Protein AF-A0A358M8P2-F1 (afdb_monomer_lite)

Secondary structure (DSSP, 8-state):
-HHHHHHHHHHTHHHHHHHHHHHHHHHHHHHH-HHHHHHHHHHHHHHHHHHHHHHHSHHHHHHHHHHHS------

Foldseek 3Di:
DVVVVVVVCVVCVCVVVVVVVVVVLVVCCVVVNDVVSVVVVVVVVVCVVVVVVVVVPVVVVVVVCCVVDPDDDDD

Sequence (75 aa):
MLRRIYKFYRQHFYAINGALIGLIIGFSFVKLGILQTLFIALCVIAGFLLGKQLQKDKMFLKNLLDKILPPGSYR

pLDDT: mean 79.84, std 10.62, range [46.0, 93.31]

Radius of gyration: 19.7 Å; chains: 1; bounding box: 37×44×43 Å

Structure (mmCIF, N/CA/C/O backbone):
data_AF-A0A358M8P2-F1
#
_entry.id   AF-A0A358M8P2-F1
#
loop_
_atom_site.group_PDB
_atom_site.id
_atom_site.type_symbol
_atom_site.label_atom_id
_atom_site.label_alt_id
_atom_site.label_comp_id
_atom_site.label_asym_id
_atom_site.label_entity_id
_atom_site.label_seq_id
_atom_site.pdbx_PDB_ins_code
_atom_site.Cartn_x
_atom_site.Cartn_y
_atom_site.Cartn_z
_atom_site.occupancy
_atom_site.B_iso_or_equiv
_atom_site.auth_seq_id
_atom_site.auth_comp_id
_atom_site.auth_asym_id
_atom_site.auth_atom_id
_atom_site.pdbx_PDB_model_num
ATOM 1 N N . MET A 1 1 ? -9.356 22.974 -20.933 1.00 69.69 1 MET A N 1
ATOM 2 C CA . MET A 1 1 ? -9.947 22.416 -19.693 1.00 69.69 1 MET A CA 1
ATOM 3 C C . MET A 1 1 ? -9.117 21.266 -19.107 1.00 69.69 1 MET A C 1
ATOM 5 O O . MET A 1 1 ? -8.659 21.399 -17.979 1.00 69.69 1 MET A O 1
ATOM 9 N N . LEU A 1 2 ? -8.804 20.208 -19.875 1.00 75.06 2 LEU A N 1
ATOM 10 C CA . LEU A 1 2 ? -8.036 19.035 -19.401 1.00 75.06 2 LEU A CA 1
ATOM 11 C C . LEU A 1 2 ? -6.681 19.348 -18.734 1.00 75.06 2 LEU A C 1
ATOM 13 O O . LEU A 1 2 ? -6.346 18.745 -17.719 1.00 75.06 2 LEU A O 1
ATOM 17 N N . ARG A 1 3 ? -5.907 20.316 -19.248 1.00 81.06 3 ARG A N 1
ATOM 18 C CA . ARG A 1 3 ? -4.586 20.650 -18.673 1.00 81.06 3 ARG A CA 1
ATOM 19 C C . ARG A 1 3 ? -4.658 21.147 -17.226 1.00 81.06 3 ARG A C 1
ATOM 21 O O . ARG A 1 3 ? -3.716 20.923 -16.476 1.00 81.06 3 ARG A O 1
ATOM 28 N N . ARG A 1 4 ? -5.754 21.804 -16.824 1.00 80.38 4 ARG A N 1
ATOM 29 C CA . ARG A 1 4 ? -5.948 22.267 -15.438 1.00 80.38 4 ARG A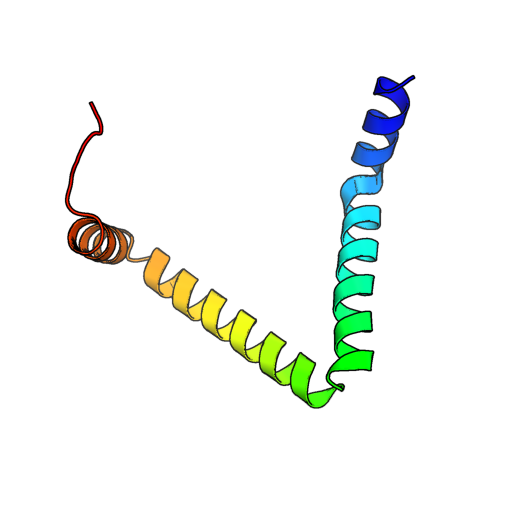 CA 1
ATOM 30 C C . ARG A 1 4 ? -6.201 21.095 -14.493 1.00 80.38 4 ARG A C 1
ATOM 32 O O . ARG A 1 4 ? -5.578 21.029 -13.442 1.00 80.38 4 ARG A O 1
ATOM 39 N N . ILE A 1 5 ? -7.042 20.156 -14.919 1.00 80.62 5 ILE A N 1
ATOM 40 C CA . ILE A 1 5 ? -7.375 18.945 -14.159 1.00 80.62 5 ILE A CA 1
ATOM 41 C C . ILE A 1 5 ? -6.119 18.086 -13.966 1.00 80.62 5 ILE A C 1
ATOM 43 O O . ILE A 1 5 ? -5.823 17.666 -12.853 1.00 80.62 5 ILE A O 1
ATOM 47 N N . TYR A 1 6 ? -5.317 17.917 -15.021 1.00 84.69 6 TYR A N 1
ATOM 48 C CA . TYR A 1 6 ? -4.050 17.188 -14.938 1.00 84.69 6 TYR A CA 1
ATOM 49 C C . TYR A 1 6 ? -3.052 17.840 -13.968 1.00 84.69 6 TYR A C 1
ATOM 51 O O . TYR A 1 6 ? -2.416 17.152 -13.171 1.00 84.69 6 TYR A O 1
ATOM 59 N N . LYS A 1 7 ? -2.928 19.175 -13.995 1.00 83.06 7 LYS A N 1
ATOM 60 C CA . LYS A 1 7 ? -2.019 19.904 -13.097 1.00 83.06 7 LYS A CA 1
ATOM 61 C C . LYS A 1 7 ? -2.439 19.755 -11.632 1.00 83.06 7 LYS A C 1
ATOM 63 O O . LYS A 1 7 ? -1.587 19.505 -10.787 1.00 83.06 7 LYS A O 1
ATOM 68 N N . PHE A 1 8 ? -3.741 19.839 -11.367 1.00 81.75 8 PHE A N 1
ATOM 69 C CA . PHE A 1 8 ? -4.318 19.656 -10.037 1.00 81.75 8 PHE A CA 1
ATOM 70 C C . PHE A 1 8 ? -4.110 18.227 -9.513 1.00 81.75 8 PHE A C 1
ATOM 72 O O . PHE A 1 8 ? -3.640 18.034 -8.393 1.00 81.75 8 PHE A O 1
ATOM 79 N N . TYR A 1 9 ? -4.357 17.221 -10.357 1.00 82.50 9 TYR A N 1
ATOM 80 C CA . TYR A 1 9 ? -4.116 15.820 -10.012 1.00 82.50 9 TYR A CA 1
ATOM 81 C C . TYR A 1 9 ? -2.639 15.549 -9.702 1.00 82.50 9 TYR A C 1
ATOM 83 O O . TYR A 1 9 ? -2.326 14.885 -8.721 1.00 82.50 9 TYR A O 1
ATOM 91 N N . ARG A 1 10 ? -1.710 16.109 -10.487 1.00 81.81 10 ARG A N 1
ATOM 92 C CA . ARG A 1 10 ? -0.266 15.940 -10.261 1.00 81.81 10 ARG A CA 1
ATOM 93 C C . ARG A 1 10 ? 0.207 16.590 -8.959 1.00 81.81 10 ARG A C 1
ATOM 95 O O . ARG A 1 10 ? 1.135 16.088 -8.335 1.00 81.81 10 ARG A O 1
ATOM 102 N N . GLN A 1 11 ? -0.441 17.677 -8.543 1.00 89.25 11 GLN A N 1
ATOM 103 C CA . GLN A 1 11 ? -0.130 18.393 -7.305 1.00 89.25 11 GLN A CA 1
ATOM 104 C C . GLN A 1 11 ? -0.596 17.629 -6.052 1.00 89.25 11 GLN A C 1
ATOM 106 O O . GLN A 1 11 ? 0.050 17.713 -5.013 1.00 89.25 11 GLN A O 1
ATOM 111 N N . HIS A 1 12 ? -1.652 16.817 -6.172 1.00 87.38 12 HIS A N 1
ATOM 112 C CA . HIS A 1 12 ? -2.196 15.984 -5.090 1.00 87.38 12 HIS A CA 1
ATOM 113 C C . HIS A 1 12 ? -2.090 14.479 -5.363 1.00 87.38 12 HIS A C 1
ATOM 115 O O . HIS A 1 12 ? -2.831 13.682 -4.788 1.00 87.38 12 HIS A O 1
ATOM 121 N N . PHE A 1 13 ? -1.152 14.074 -6.221 1.00 84.38 13 PHE A N 1
ATOM 122 C CA . PHE A 1 13 ? -1.045 12.704 -6.721 1.00 84.38 13 PHE A CA 1
ATOM 123 C C . PHE A 1 13 ? -0.993 11.677 -5.584 1.00 84.38 13 PHE A C 1
ATOM 125 O O . PHE A 1 13 ? -1.732 10.696 -5.595 1.00 84.38 13 PHE A O 1
ATOM 132 N N . TYR A 1 14 ? -0.170 11.931 -4.567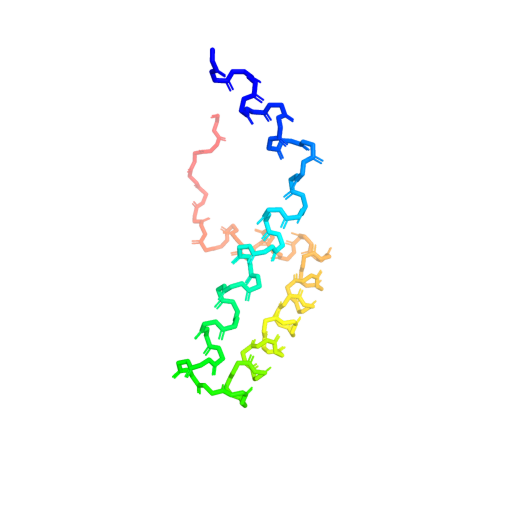 1.00 85.94 14 TYR A N 1
ATOM 133 C CA . TYR A 1 14 ? -0.010 11.025 -3.430 1.00 85.94 14 TYR A CA 1
ATOM 134 C C . TYR A 1 14 ? -1.272 10.925 -2.569 1.00 85.94 14 TYR A C 1
ATOM 136 O O . TYR A 1 14 ? -1.631 9.832 -2.146 1.00 85.94 14 TYR A O 1
ATOM 144 N N . ALA A 1 15 ? -1.976 12.040 -2.356 1.00 88.12 15 ALA A N 1
ATOM 145 C CA . ALA A 1 15 ? -3.194 12.066 -1.551 1.00 88.12 15 ALA A CA 1
ATOM 146 C C . ALA A 1 15 ? -4.343 11.321 -2.246 1.00 88.12 15 ALA A C 1
ATOM 148 O O . ALA A 1 15 ? -5.024 10.513 -1.621 1.00 88.12 15 ALA A O 1
ATOM 149 N N . ILE A 1 16 ? -4.522 11.543 -3.552 1.00 90.81 16 ILE A N 1
ATOM 150 C CA . ILE A 1 16 ? -5.606 10.922 -4.322 1.00 90.81 16 ILE A CA 1
ATOM 151 C C . ILE A 1 16 ? -5.369 9.416 -4.468 1.00 90.81 16 ILE A C 1
ATOM 153 O O . ILE A 1 16 ? -6.274 8.624 -4.217 1.00 90.81 16 ILE A O 1
ATOM 157 N N . ASN A 1 17 ? -4.146 9.007 -4.819 1.00 90.75 17 ASN A N 1
ATOM 158 C CA . ASN A 1 17 ? -3.821 7.584 -4.918 1.00 90.75 17 ASN A CA 1
ATOM 159 C C . ASN A 1 17 ? -3.837 6.906 -3.544 1.00 90.75 17 ASN A C 1
ATOM 161 O O . ASN A 1 17 ? -4.343 5.795 -3.429 1.00 90.75 17 ASN A O 1
ATOM 165 N N . GLY A 1 18 ? -3.361 7.579 -2.493 1.00 89.56 18 GLY A N 1
ATOM 166 C CA . GLY A 1 18 ? -3.420 7.069 -1.124 1.00 89.56 18 GLY A CA 1
ATOM 167 C C . GLY A 1 18 ? -4.854 6.832 -0.649 1.00 89.56 18 GLY A C 1
ATOM 168 O O . GLY A 1 18 ? -5.152 5.760 -0.129 1.00 89.56 18 GLY A O 1
ATOM 169 N N . ALA A 1 19 ? -5.762 7.781 -0.897 1.00 92.69 19 ALA A N 1
ATOM 170 C CA . ALA A 1 19 ? -7.179 7.632 -0.570 1.00 92.69 19 ALA A CA 1
ATOM 171 C C . ALA A 1 19 ? -7.837 6.490 -1.360 1.00 92.69 19 ALA A C 1
ATOM 173 O O . ALA A 1 19 ? -8.584 5.698 -0.788 1.00 92.69 19 ALA A O 1
ATOM 174 N N . LEU A 1 20 ? -7.522 6.363 -2.653 1.00 93.31 20 LEU A N 1
ATOM 175 C CA . LEU A 1 20 ? -8.053 5.295 -3.500 1.00 93.31 20 LEU A CA 1
ATOM 176 C C . LEU A 1 20 ? -7.584 3.910 -3.027 1.00 93.31 20 LEU A C 1
ATOM 178 O O . LEU A 1 20 ? -8.390 2.992 -2.893 1.00 93.31 20 LEU A O 1
ATOM 182 N N . ILE A 1 21 ? -6.292 3.771 -2.721 1.00 91.88 21 ILE A N 1
ATOM 183 C CA . ILE A 1 21 ? -5.708 2.530 -2.199 1.00 91.88 21 ILE A CA 1
ATOM 184 C C . ILE A 1 21 ? -6.303 2.200 -0.826 1.00 91.88 21 ILE A C 1
ATOM 186 O O . ILE A 1 21 ? -6.719 1.066 -0.594 1.00 91.88 21 ILE A O 1
ATOM 190 N N . GLY A 1 22 ? -6.397 3.187 0.068 1.00 88.00 22 GLY A N 1
ATOM 191 C CA . GLY A 1 22 ? -6.994 3.018 1.391 1.00 88.00 22 GLY A CA 1
ATOM 192 C C . GLY A 1 22 ? -8.452 2.567 1.321 1.00 88.00 22 GLY A C 1
ATOM 193 O O . GLY A 1 22 ? -8.854 1.690 2.082 1.00 88.00 22 GLY A O 1
ATOM 194 N N . LEU A 1 23 ? -9.221 3.091 0.364 1.00 91.00 23 LEU A N 1
ATOM 195 C CA . LEU A 1 23 ? -10.606 2.687 0.136 1.00 91.00 23 LEU A CA 1
ATOM 196 C C . LEU A 1 23 ? -10.706 1.228 -0.324 1.00 91.00 23 LEU A C 1
ATOM 198 O O . LEU A 1 23 ? -11.531 0.485 0.199 1.00 91.00 23 LEU A O 1
ATOM 202 N N . ILE A 1 24 ? -9.843 0.788 -1.242 1.00 89.88 24 ILE A N 1
ATOM 203 C CA . ILE A 1 24 ? -9.808 -0.607 -1.716 1.00 89.88 24 ILE A CA 1
ATOM 204 C C . ILE A 1 24 ? -9.431 -1.565 -0.576 1.00 89.88 24 ILE A C 1
ATOM 206 O O . ILE A 1 24 ? -10.062 -2.612 -0.402 1.00 89.88 24 ILE A O 1
ATOM 210 N N . ILE A 1 25 ? -8.427 -1.201 0.226 1.00 85.44 25 ILE A N 1
ATOM 211 C CA . ILE A 1 25 ? -7.994 -2.002 1.375 1.00 85.44 25 ILE A CA 1
ATOM 212 C C . ILE A 1 25 ? -9.111 -2.054 2.420 1.00 85.44 25 ILE A C 1
ATOM 214 O O . ILE A 1 25 ? -9.517 -3.142 2.816 1.00 85.44 25 ILE A O 1
ATOM 218 N N . GLY A 1 26 ? -9.671 -0.910 2.818 1.00 85.00 26 GLY A N 1
ATOM 219 C CA . GLY A 1 26 ? -10.767 -0.844 3.786 1.00 85.00 26 GLY A CA 1
ATOM 220 C C . GLY A 1 26 ? -12.005 -1.619 3.333 1.00 85.00 26 GLY A C 1
ATOM 221 O O . GLY A 1 26 ? -12.589 -2.370 4.110 1.00 85.00 26 GLY A O 1
ATOM 222 N N . PHE A 1 27 ? -12.361 -1.526 2.051 1.00 89.50 27 PHE A N 1
ATOM 223 C CA . PHE A 1 27 ? -13.451 -2.312 1.478 1.00 89.50 27 PHE A CA 1
ATOM 224 C C . PHE A 1 27 ? -13.172 -3.819 1.541 1.00 89.50 27 PHE A C 1
ATOM 226 O O . PHE A 1 27 ? -14.058 -4.608 1.875 1.00 89.50 27 PHE A O 1
ATOM 233 N N . SER A 1 28 ? -11.924 -4.222 1.294 1.00 82.50 28 SER A N 1
ATOM 234 C CA . SER A 1 28 ? -11.495 -5.616 1.446 1.00 82.50 28 SER A CA 1
ATOM 235 C C . SER A 1 28 ? -11.608 -6.084 2.899 1.00 82.50 28 SER A C 1
ATOM 237 O O . SER A 1 28 ? -12.065 -7.196 3.136 1.00 82.50 28 SER A O 1
ATOM 239 N N . PHE A 1 29 ? -11.277 -5.230 3.874 1.00 83.75 29 PHE A N 1
ATOM 240 C CA . PHE A 1 29 ? -11.437 -5.524 5.304 1.00 83.75 29 PHE A CA 1
ATOM 241 C C . PHE A 1 29 ? -12.903 -5.766 5.687 1.00 83.75 29 PHE A C 1
ATOM 243 O O . PHE A 1 29 ? -13.182 -6.669 6.471 1.00 83.75 29 PHE A O 1
ATOM 250 N N . VAL A 1 30 ? -13.841 -5.002 5.118 1.00 82.88 30 VAL A N 1
ATOM 251 C CA . VAL A 1 30 ? -15.284 -5.178 5.364 1.00 82.88 30 VAL A CA 1
ATOM 252 C C . VAL A 1 30 ? -15.815 -6.468 4.729 1.00 82.88 30 VAL A C 1
ATOM 254 O O . VAL A 1 30 ? -16.644 -7.146 5.328 1.00 82.88 30 VAL A O 1
ATOM 257 N N . LYS A 1 31 ? -15.346 -6.824 3.526 1.00 85.69 31 LYS A N 1
ATOM 258 C CA . LYS A 1 31 ? -15.802 -8.017 2.789 1.00 85.69 31 LYS A CA 1
ATOM 259 C C . LYS A 1 31 ? -15.203 -9.331 3.302 1.00 85.69 31 LYS A C 1
ATOM 261 O O . LYS A 1 31 ? -15.926 -10.314 3.404 1.00 85.69 31 LYS A O 1
ATOM 266 N N . LEU A 1 32 ? -13.894 -9.357 3.553 1.00 79.06 32 LEU A N 1
ATOM 267 C CA . LEU A 1 32 ? -13.125 -10.559 3.912 1.00 79.06 32 LEU A CA 1
ATOM 268 C C . LEU A 1 32 ? -12.949 -10.700 5.437 1.00 79.06 32 LEU A C 1
ATOM 270 O O . LEU A 1 32 ? -12.749 -11.791 5.961 1.00 79.06 32 LEU A O 1
ATOM 274 N N . GLY A 1 33 ? -13.054 -9.597 6.179 1.00 80.69 33 GLY A N 1
ATOM 275 C CA . GLY A 1 33 ? -12.761 -9.546 7.608 1.00 80.69 33 GLY A CA 1
ATOM 276 C C . GLY A 1 33 ? -11.290 -9.227 7.904 1.00 80.69 33 GLY A C 1
ATOM 277 O O . GLY A 1 33 ? -10.389 -9.508 7.114 1.00 80.69 33 GLY A O 1
ATOM 278 N N . ILE A 1 34 ? -11.049 -8.650 9.088 1.00 77.50 34 ILE A N 1
ATOM 279 C CA . ILE A 1 34 ? -9.749 -8.111 9.540 1.00 77.50 34 ILE A CA 1
ATOM 280 C C . ILE A 1 34 ? -8.611 -9.144 9.507 1.00 77.50 34 ILE A C 1
ATOM 282 O O . ILE A 1 34 ? -7.487 -8.821 9.128 1.00 77.50 34 ILE A O 1
ATOM 286 N N . LEU A 1 35 ? -8.884 -10.390 9.906 1.00 81.62 35 LEU A N 1
ATOM 287 C CA . LEU A 1 35 ? -7.856 -11.435 9.975 1.00 81.62 35 LEU A CA 1
ATOM 288 C C . LEU A 1 35 ? -7.416 -11.905 8.582 1.00 81.62 35 LEU A C 1
ATOM 290 O O . LEU A 1 35 ? -6.231 -12.157 8.367 1.00 81.62 35 LEU A O 1
ATOM 294 N N . GLN A 1 36 ? -8.347 -11.981 7.626 1.00 84.50 36 GLN A N 1
ATOM 295 C CA . GLN A 1 36 ? -8.049 -12.423 6.262 1.00 84.50 36 GLN A CA 1
ATOM 296 C C . GLN A 1 36 ? -7.210 -11.386 5.515 1.00 84.50 36 GLN A C 1
ATOM 298 O O . GLN A 1 36 ? -6.217 -11.735 4.877 1.00 84.50 36 GLN A O 1
ATOM 303 N N . THR A 1 37 ? -7.554 -10.102 5.629 1.00 86.19 37 THR A N 1
ATOM 304 C CA . THR A 1 37 ? -6.770 -9.030 5.007 1.00 86.19 37 THR A CA 1
ATOM 305 C C . THR A 1 37 ? -5.379 -8.899 5.612 1.00 86.19 37 THR A C 1
ATOM 307 O O . THR A 1 37 ? -4.428 -8.676 4.864 1.00 86.19 37 THR A O 1
ATOM 310 N N . LEU A 1 38 ? -5.226 -9.088 6.928 1.00 86.12 38 LEU A N 1
ATOM 311 C CA . LEU A 1 38 ? -3.910 -9.101 7.571 1.00 86.12 38 LEU A CA 1
ATOM 312 C C . LEU A 1 38 ? -3.048 -10.266 7.067 1.00 86.12 38 LEU A C 1
ATOM 314 O O . LEU A 1 38 ? -1.877 -10.060 6.756 1.00 86.12 38 LEU A O 1
ATOM 318 N N . PHE A 1 39 ? -3.626 -11.464 6.929 1.00 88.19 39 PHE A N 1
ATOM 319 C CA . PHE A 1 39 ? -2.921 -12.629 6.391 1.00 88.19 39 PHE A CA 1
ATOM 320 C C . PHE A 1 39 ? -2.458 -12.395 4.947 1.00 88.19 39 PHE A C 1
ATOM 322 O O . PHE A 1 39 ? -1.285 -12.591 4.634 1.00 88.19 39 PHE A O 1
ATOM 329 N N . ILE A 1 40 ? -3.347 -11.885 4.086 1.00 86.62 40 ILE A N 1
ATOM 330 C CA . ILE A 1 40 ? -3.014 -11.533 2.698 1.00 86.62 40 ILE A CA 1
ATOM 331 C C . ILE A 1 40 ? -1.915 -10.465 2.663 1.00 86.62 40 ILE A C 1
ATOM 333 O O . ILE A 1 40 ? -0.950 -10.611 1.916 1.00 86.62 40 ILE A O 1
ATOM 337 N N . ALA A 1 41 ? -2.014 -9.418 3.487 1.00 88.25 41 ALA A N 1
ATOM 338 C CA . ALA A 1 41 ? -0.992 -8.377 3.567 1.00 88.25 41 ALA A CA 1
ATOM 339 C C . ALA A 1 41 ? 0.372 -8.952 3.979 1.00 88.25 41 ALA A C 1
ATOM 341 O O . ALA A 1 41 ? 1.388 -8.619 3.366 1.00 88.25 41 ALA A O 1
ATOM 342 N N . LEU A 1 42 ? 0.398 -9.864 4.956 1.00 90.38 42 LEU A N 1
ATOM 343 C CA . LEU A 1 42 ? 1.619 -10.548 5.376 1.00 90.38 42 LEU A CA 1
ATOM 344 C C . LEU A 1 42 ? 2.209 -11.396 4.242 1.00 90.38 42 LEU A C 1
ATOM 346 O O . LEU A 1 42 ? 3.408 -11.312 3.980 1.00 90.38 42 LEU A O 1
ATOM 350 N N . CYS A 1 43 ? 1.377 -12.163 3.534 1.00 89.88 43 CYS A N 1
ATOM 351 C CA . CYS A 1 43 ? 1.796 -12.956 2.378 1.00 89.88 43 CYS A CA 1
ATOM 352 C C . CYS A 1 43 ? 2.355 -12.083 1.249 1.00 89.88 43 CYS A C 1
ATOM 354 O O . CYS A 1 43 ? 3.365 -12.444 0.650 1.00 89.88 43 CYS A O 1
ATOM 356 N N . VAL A 1 44 ? 1.746 -10.926 0.974 1.00 92.06 44 VAL A N 1
ATOM 357 C CA . VAL A 1 44 ? 2.234 -9.975 -0.036 1.00 92.06 44 VAL A CA 1
ATOM 358 C C . VAL A 1 44 ? 3.592 -9.403 0.365 1.00 92.06 44 VAL A C 1
ATOM 360 O O . VAL A 1 44 ? 4.504 -9.370 -0.460 1.00 92.06 44 VAL A O 1
ATOM 363 N N . ILE A 1 45 ? 3.762 -8.996 1.627 1.00 91.44 45 ILE A N 1
ATOM 364 C CA . ILE A 1 45 ? 5.047 -8.494 2.137 1.00 91.44 45 ILE A CA 1
ATOM 365 C C . ILE A 1 45 ? 6.111 -9.592 2.057 1.00 91.44 45 ILE A C 1
ATOM 367 O O . ILE A 1 45 ? 7.200 -9.352 1.537 1.00 91.44 45 ILE A O 1
ATOM 371 N N . ALA A 1 46 ? 5.794 -10.804 2.516 1.00 90.00 46 ALA A N 1
ATOM 372 C CA . ALA A 1 46 ? 6.699 -11.945 2.446 1.00 90.00 46 ALA A CA 1
ATOM 373 C C . ALA A 1 46 ? 7.085 -12.264 0.993 1.00 90.00 46 ALA A C 1
ATOM 375 O O . ALA A 1 46 ? 8.270 -12.354 0.678 1.00 90.00 46 ALA A O 1
ATOM 376 N N . GLY A 1 47 ? 6.109 -12.342 0.087 1.00 89.44 47 GLY A N 1
ATOM 377 C CA . GLY A 1 47 ? 6.334 -12.559 -1.341 1.00 89.44 47 GLY A CA 1
ATOM 378 C C . GLY A 1 47 ? 7.179 -11.458 -1.983 1.00 89.44 47 GLY A C 1
ATOM 379 O O . GLY A 1 47 ? 8.062 -11.758 -2.782 1.00 89.44 47 GLY A O 1
ATOM 380 N N . PHE A 1 48 ? 6.985 -10.196 -1.596 1.00 89.56 48 PHE A N 1
ATOM 381 C CA . PHE A 1 48 ? 7.803 -9.080 -2.071 1.00 89.56 48 PHE A CA 1
ATOM 382 C C . PHE A 1 48 ? 9.248 -9.169 -1.573 1.00 89.56 48 PHE A C 1
ATOM 384 O O . PHE A 1 48 ? 10.178 -8.948 -2.347 1.00 89.56 48 PHE A O 1
ATOM 391 N N . LEU A 1 49 ? 9.463 -9.511 -0.300 1.00 87.88 49 LEU A N 1
ATOM 392 C CA . LEU A 1 49 ? 10.806 -9.685 0.254 1.00 87.88 49 LEU A CA 1
ATOM 393 C C . LEU A 1 49 ? 11.533 -10.859 -0.410 1.00 87.88 49 LEU A C 1
ATOM 395 O O . LEU A 1 49 ? 12.678 -10.697 -0.830 1.00 87.88 49 LEU A O 1
ATOM 399 N N . LEU A 1 50 ? 10.857 -12.001 -0.565 1.00 85.31 50 LEU A N 1
ATOM 400 C CA . LEU A 1 50 ? 11.385 -13.174 -1.264 1.00 85.31 50 LEU A CA 1
ATOM 401 C C . LEU A 1 50 ? 11.680 -12.856 -2.735 1.00 85.31 50 LEU A C 1
ATOM 403 O O . LEU A 1 50 ? 12.781 -13.112 -3.216 1.00 85.31 50 LEU A O 1
ATOM 407 N N . GLY A 1 51 ? 10.746 -12.209 -3.431 1.00 82.88 51 GLY A N 1
ATOM 408 C CA . GLY A 1 51 ? 10.920 -11.772 -4.815 1.00 82.88 51 GLY A CA 1
ATOM 409 C C . GLY A 1 51 ? 12.074 -10.784 -4.981 1.00 82.88 51 GLY A C 1
ATOM 410 O O . GLY A 1 51 ? 12.848 -10.891 -5.928 1.00 82.88 51 GLY A O 1
ATOM 411 N N . LYS A 1 52 ? 12.257 -9.859 -4.035 1.00 79.50 52 LYS A N 1
ATOM 412 C CA . LYS A 1 52 ? 13.381 -8.912 -4.032 1.00 79.50 52 LYS A CA 1
ATOM 413 C C . LYS A 1 52 ? 14.721 -9.608 -3.789 1.00 79.50 52 LYS A C 1
ATOM 415 O O . LYS A 1 52 ? 15.721 -9.187 -4.367 1.00 79.50 52 LYS A O 1
ATOM 420 N N . GLN A 1 53 ? 14.759 -10.652 -2.959 1.00 77.44 53 GLN A N 1
ATOM 421 C CA . GLN A 1 53 ? 15.960 -11.475 -2.799 1.00 77.44 53 GLN A CA 1
ATOM 422 C C . GLN A 1 53 ? 16.279 -12.246 -4.083 1.00 77.44 53 GLN A C 1
ATOM 424 O O . GLN A 1 53 ? 17.405 -12.160 -4.559 1.00 77.44 53 GLN A O 1
ATOM 429 N N . LEU A 1 54 ? 15.283 -12.868 -4.720 1.00 70.69 54 LEU A N 1
ATOM 430 C CA . LEU A 1 54 ? 15.454 -13.522 -6.025 1.00 70.69 54 LEU A CA 1
ATOM 431 C C . LEU A 1 54 ? 15.885 -12.535 -7.121 1.00 70.69 54 LEU A C 1
ATOM 433 O O . LEU A 1 54 ? 16.683 -12.868 -7.990 1.00 70.69 54 LEU A O 1
ATOM 437 N N . GLN A 1 55 ? 15.401 -11.292 -7.068 1.00 67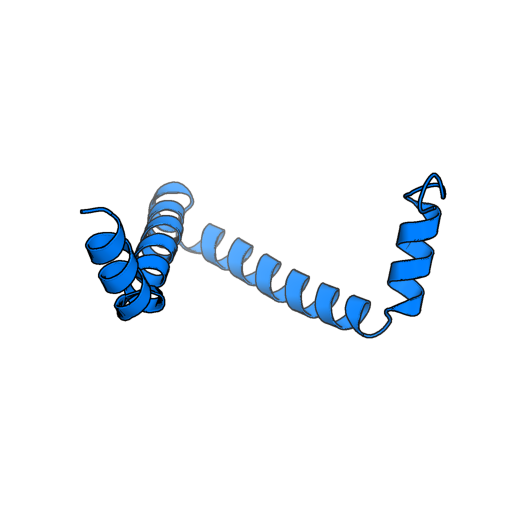.44 55 GLN A N 1
ATOM 438 C CA . GLN A 1 55 ? 15.771 -10.247 -8.020 1.00 67.44 55 GLN A CA 1
ATOM 439 C C . GLN A 1 55 ? 17.191 -9.705 -7.825 1.00 67.44 55 GLN A C 1
ATOM 441 O O . GLN A 1 55 ? 17.755 -9.172 -8.783 1.00 67.44 55 GLN A O 1
ATOM 446 N N . LYS A 1 56 ? 17.798 -9.845 -6.637 1.00 67.12 56 LYS A N 1
ATOM 447 C CA . LYS A 1 56 ? 19.234 -9.565 -6.470 1.00 67.12 56 LYS A CA 1
ATOM 448 C C . LYS A 1 56 ? 20.072 -10.524 -7.318 1.00 67.12 56 LYS A C 1
ATOM 450 O O . LYS A 1 56 ? 20.991 -10.063 -7.991 1.00 67.12 56 LYS A O 1
ATOM 455 N N . ASP A 1 57 ? 19.672 -11.789 -7.407 1.00 66.50 57 ASP A N 1
ATOM 456 C CA . ASP A 1 57 ? 20.250 -12.777 -8.321 1.00 66.50 57 ASP A CA 1
ATOM 457 C C . ASP A 1 57 ? 19.624 -12.670 -9.718 1.00 66.50 57 ASP A C 1
ATOM 459 O O . ASP A 1 57 ? 19.041 -13.615 -10.256 1.00 66.50 57 ASP A O 1
ATOM 463 N N . LYS A 1 58 ? 19.760 -11.493 -10.351 1.00 64.12 58 LYS A N 1
ATOM 464 C CA . LYS A 1 58 ? 19.251 -11.229 -11.713 1.00 64.12 58 LYS A CA 1
ATOM 465 C C . LYS A 1 58 ? 19.641 -12.314 -12.716 1.00 64.12 58 LYS A C 1
ATOM 467 O O . LYS A 1 58 ? 18.880 -12.581 -13.638 1.00 64.12 58 LYS A O 1
ATOM 472 N N . MET A 1 59 ? 20.806 -12.935 -12.538 1.00 65.25 59 MET A N 1
ATOM 473 C CA . MET A 1 59 ? 21.296 -14.019 -13.386 1.00 65.25 59 MET A CA 1
ATOM 474 C C . MET A 1 59 ? 20.437 -15.289 -13.269 1.00 65.25 59 MET A C 1
ATOM 476 O O . MET A 1 59 ? 20.166 -15.927 -14.281 1.00 65.25 59 MET A O 1
ATOM 480 N N . PHE A 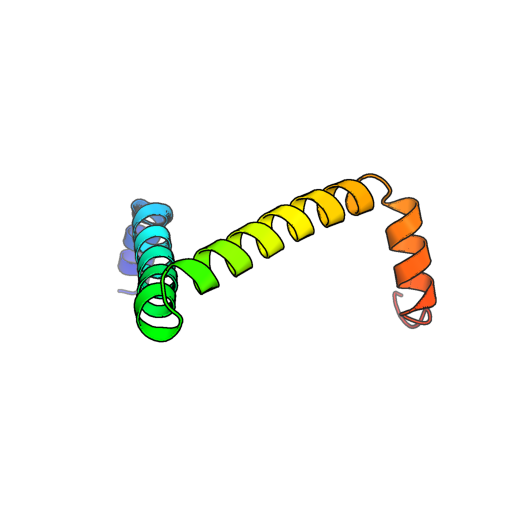1 60 ? 19.937 -15.613 -12.073 1.00 65.12 60 PHE A N 1
ATOM 481 C CA . PHE A 1 60 ? 19.053 -16.757 -11.845 1.00 65.12 60 PHE A CA 1
ATOM 482 C C . PHE A 1 60 ? 17.645 -16.497 -12.383 1.00 65.12 60 PHE A C 1
ATOM 484 O O . PHE A 1 60 ? 17.102 -17.337 -13.096 1.00 65.12 60 PHE A O 1
ATOM 491 N N . LEU A 1 61 ? 17.080 -15.308 -12.138 1.00 71.25 61 LEU A N 1
ATOM 492 C CA . LEU A 1 61 ? 15.792 -14.934 -12.734 1.00 71.25 61 LEU A CA 1
ATOM 493 C C . LEU A 1 61 ? 15.849 -14.895 -14.258 1.00 71.25 61 LEU A C 1
ATOM 495 O O . LEU A 1 61 ? 14.905 -15.338 -14.900 1.00 71.25 61 LEU A O 1
ATOM 499 N N . LYS A 1 62 ? 16.945 -14.396 -14.836 1.00 71.44 62 LYS A N 1
ATOM 500 C CA . LYS A 1 62 ? 17.130 -14.367 -16.287 1.00 71.44 62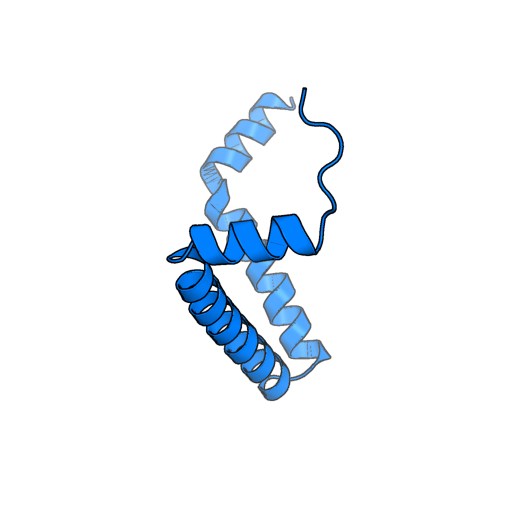 LYS A CA 1
ATOM 501 C C . LYS A 1 62 ? 17.230 -15.785 -16.858 1.00 71.44 62 LYS A C 1
ATOM 503 O O . LYS A 1 62 ? 16.526 -16.076 -17.808 1.00 71.44 62 LYS A O 1
ATOM 508 N N . ASN A 1 63 ? 17.968 -16.693 -16.210 1.00 71.12 63 ASN A N 1
ATOM 509 C CA . ASN A 1 63 ? 18.017 -18.109 -16.603 1.00 71.12 63 ASN A CA 1
ATOM 510 C C . ASN A 1 63 ? 16.671 -18.839 -16.454 1.00 71.12 63 ASN A C 1
ATOM 512 O O . ASN A 1 63 ? 16.336 -19.679 -17.286 1.00 71.12 63 ASN A O 1
ATOM 516 N N . LEU A 1 64 ? 15.904 -18.563 -15.394 1.00 74.56 64 LEU A N 1
ATOM 517 C CA . LEU A 1 64 ? 14.570 -19.146 -15.218 1.00 74.56 64 LEU A CA 1
ATOM 518 C C . LEU A 1 64 ? 13.579 -18.598 -16.246 1.00 74.56 64 LEU A C 1
ATOM 520 O O . LEU A 1 64 ? 12.784 -19.362 -16.791 1.00 74.56 64 LEU A O 1
ATOM 524 N N . LEU A 1 65 ? 13.648 -17.298 -16.533 1.00 75.44 65 LEU A N 1
ATOM 525 C CA . LEU A 1 65 ? 12.807 -16.653 -17.531 1.00 75.44 65 LEU A CA 1
ATOM 526 C C . LEU A 1 65 ? 13.160 -17.129 -18.943 1.00 75.44 65 LEU A C 1
ATOM 528 O O . LEU A 1 65 ? 12.249 -17.476 -19.675 1.00 75.44 65 LEU A O 1
ATOM 532 N N . ASP A 1 66 ? 14.445 -17.260 -19.281 1.00 72.25 66 ASP A N 1
ATOM 533 C CA . ASP A 1 66 ? 14.924 -17.797 -20.567 1.00 72.25 66 ASP A CA 1
ATOM 534 C C . ASP A 1 66 ? 14.571 -19.296 -20.749 1.00 72.25 66 ASP A C 1
ATOM 536 O O . ASP A 1 66 ? 14.552 -19.806 -21.867 1.00 72.25 66 ASP A O 1
ATOM 540 N N . LYS A 1 67 ? 14.270 -20.024 -19.660 1.00 73.31 67 LYS A N 1
ATOM 541 C CA . LYS A 1 67 ? 13.831 -21.434 -19.694 1.00 73.31 67 LYS A CA 1
ATOM 542 C C . LYS A 1 67 ? 12.309 -21.600 -19.780 1.00 73.31 67 LYS A C 1
ATOM 544 O O . LYS A 1 67 ? 11.840 -22.614 -20.289 1.00 73.31 67 LYS A O 1
ATOM 549 N N . ILE A 1 68 ? 11.548 -20.633 -19.268 1.00 76.94 68 ILE A N 1
ATOM 550 C CA . ILE A 1 68 ? 10.074 -20.615 -19.282 1.00 76.94 68 ILE A CA 1
ATOM 551 C C . ILE A 1 68 ? 9.520 -19.861 -20.499 1.00 76.94 68 ILE A C 1
ATOM 553 O O . ILE A 1 68 ? 8.491 -20.259 -21.039 1.00 76.94 68 ILE A O 1
ATOM 557 N N . LEU A 1 69 ? 10.212 -18.819 -20.966 1.00 65.88 69 LEU A N 1
ATOM 558 C CA . LEU A 1 69 ? 10.010 -18.210 -22.277 1.00 65.88 69 LEU A CA 1
ATOM 559 C C . LEU A 1 69 ? 11.067 -18.774 -23.240 1.00 65.88 69 LEU A C 1
ATOM 561 O O . LEU A 1 69 ? 12.213 -18.328 -23.185 1.00 65.88 69 LEU A O 1
ATOM 565 N N . PRO A 1 70 ? 10.722 -19.722 -24.136 1.00 62.81 70 PRO A N 1
ATOM 566 C CA . PRO A 1 70 ? 11.638 -20.120 -25.197 1.00 62.81 70 PRO A CA 1
ATOM 567 C C . PRO A 1 70 ? 12.039 -18.878 -26.017 1.00 62.81 70 PRO A C 1
ATOM 569 O O . PRO A 1 70 ? 11.177 -18.060 -26.354 1.00 62.81 70 PRO A O 1
ATOM 572 N N . PRO A 1 71 ? 13.337 -18.699 -26.318 1.00 63.19 71 PRO A N 1
ATOM 573 C CA . PRO A 1 71 ? 13.846 -17.487 -26.940 1.00 63.19 71 PRO A CA 1
ATOM 574 C C . PRO A 1 71 ? 13.294 -17.371 -28.360 1.00 63.19 71 PRO A C 1
ATOM 576 O O . PRO A 1 71 ? 13.594 -18.181 -29.235 1.00 63.19 71 PRO A O 1
ATOM 579 N N . GLY A 1 72 ? 12.480 -16.346 -28.592 1.00 59.94 72 GLY A N 1
ATOM 580 C CA . GLY A 1 72 ? 11.878 -16.082 -29.889 1.00 59.94 72 GLY A CA 1
ATOM 581 C C . GLY A 1 72 ? 11.534 -14.610 -30.045 1.00 59.94 72 GLY A C 1
ATOM 582 O O . GLY A 1 72 ? 10.493 -14.163 -29.583 1.00 59.94 72 GLY A O 1
ATOM 583 N N . SER A 1 73 ? 12.400 -13.898 -30.767 1.00 55.56 73 SER A N 1
ATOM 584 C CA . SER A 1 73 ? 12.178 -12.562 -31.335 1.00 55.56 73 SER A CA 1
ATOM 585 C C . SER A 1 73 ? 12.438 -11.347 -30.434 1.00 55.56 73 SER A C 1
ATOM 587 O O . SER A 1 73 ? 11.548 -10.546 -30.169 1.00 55.56 73 SER A O 1
ATOM 589 N N . TYR A 1 74 ? 13.710 -11.129 -30.098 1.00 48.91 74 TYR A N 1
ATOM 590 C CA . TYR A 1 74 ? 14.266 -9.771 -30.069 1.00 48.91 74 TYR A CA 1
ATOM 591 C C . TYR A 1 74 ? 15.377 -9.683 -31.125 1.00 48.91 7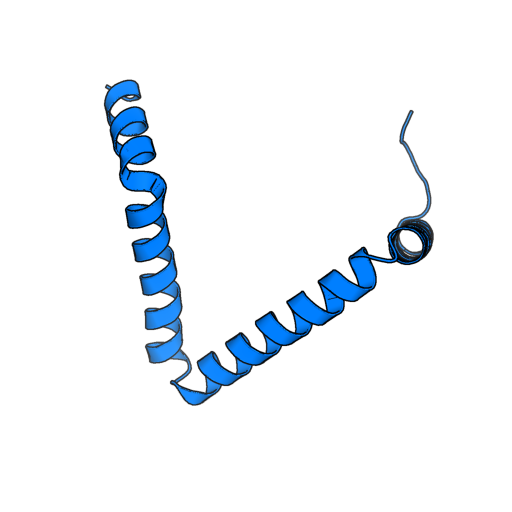4 TYR A C 1
ATOM 593 O O . TYR A 1 74 ? 16.530 -10.027 -30.865 1.00 48.91 74 TYR A O 1
ATOM 601 N N . ARG A 1 75 ? 14.989 -9.290 -32.341 1.00 46.00 75 ARG A N 1
ATOM 602 C CA . ARG A 1 75 ? 15.844 -8.545 -33.273 1.00 46.00 75 ARG A CA 1
ATOM 603 C C . ARG A 1 75 ? 15.305 -7.126 -33.325 1.00 46.00 75 ARG A C 1
ATOM 605 O O . ARG A 1 75 ? 14.061 -7.001 -33.263 1.00 46.00 75 ARG A O 1
#